Protein AF-A0A822CE52-F1 (afdb_monomer_lite)

pLDDT: mean 78.18, std 20.21, range [34.88, 95.88]

Secondary structure (DSSP, 8-state):
---TT--HHHHHHHHHHHHHHHHHHHHHHSSSHHHHHHHHHHHHHHHHHHHHHHHHHHHHHHHTHHHHHHHHHHHHHHS---S---S------------

Radius of gyration: 24.43 Å; chains: 1; bounding box: 49×34×64 Å

Structure (mmCIF, N/CA/C/O backbone):
data_AF-A0A822CE52-F1
#
_entry.id   AF-A0A822CE52-F1
#
loop_
_atom_site.group_PDB
_atom_site.id
_atom_site.type_symbol
_atom_site.label_atom_id
_atom_site.label_alt_id
_atom_site.label_comp_id
_atom_site.label_asym_id
_atom_site.label_entity_id
_atom_site.label_seq_id
_atom_site.pdbx_PDB_ins_code
_atom_site.Cartn_x
_atom_site.Cartn_y
_atom_site.Cartn_z
_atom_site.occupancy
_atom_site.B_iso_or_equiv
_atom_site.auth_seq_id
_atom_site.auth_comp_id
_atom_site.auth_asym_id
_atom_site.auth_atom_id
_atom_site.pdbx_PDB_model_num
ATOM 1 N N . MET A 1 1 ? -11.963 8.048 -23.085 1.00 38.31 1 MET A N 1
ATOM 2 C CA . MET A 1 1 ? -11.275 7.011 -22.297 1.00 38.31 1 MET A CA 1
ATOM 3 C C . MET A 1 1 ? -9.935 7.588 -21.882 1.00 38.31 1 MET A C 1
ATOM 5 O O . MET A 1 1 ? -9.186 7.943 -22.774 1.00 38.31 1 MET A O 1
ATOM 9 N N . ASP A 1 2 ? -9.565 7.845 -20.635 1.00 43.88 2 ASP A N 1
ATOM 10 C CA . ASP A 1 2 ? -10.222 7.742 -19.334 1.00 43.88 2 ASP A CA 1
ATOM 11 C C . ASP A 1 2 ? -9.514 8.751 -18.409 1.00 43.88 2 ASP A C 1
ATOM 13 O O . ASP A 1 2 ? -8.379 8.533 -18.008 1.00 43.88 2 ASP A O 1
ATOM 17 N N . SER A 1 3 ? -10.176 9.860 -18.066 1.00 54.91 3 SER A N 1
ATOM 18 C CA . SER A 1 3 ? -9.735 10.840 -17.043 1.00 54.91 3 SER A CA 1
ATOM 19 C C . SER A 1 3 ? -10.206 10.407 -15.638 1.00 54.91 3 SER A C 1
ATOM 21 O O . SER A 1 3 ? -10.452 11.194 -14.729 1.00 54.91 3 SER A O 1
ATOM 23 N N . ILE A 1 4 ? -10.386 9.097 -15.443 1.00 52.38 4 ILE A N 1
ATOM 24 C CA . ILE A 1 4 ? -11.020 8.524 -14.244 1.00 52.38 4 ILE A CA 1
ATOM 25 C C . ILE A 1 4 ? -10.097 8.635 -13.006 1.00 52.38 4 ILE A C 1
ATOM 27 O O . ILE A 1 4 ? -10.549 8.448 -11.879 1.00 52.38 4 ILE A O 1
ATOM 31 N N . CYS A 1 5 ? -8.832 9.033 -13.187 1.00 52.47 5 CYS A N 1
ATOM 32 C CA . CYS A 1 5 ? -7.833 9.163 -12.121 1.00 52.47 5 CYS A CA 1
ATOM 33 C C . CYS A 1 5 ? -7.367 10.602 -11.815 1.00 52.47 5 CYS A C 1
ATOM 35 O O . CYS A 1 5 ? -6.395 10.762 -11.082 1.00 52.47 5 CYS A O 1
ATOM 37 N N . ASP A 1 6 ? -8.038 11.650 -12.304 1.00 55.22 6 ASP A N 1
ATOM 38 C CA . ASP A 1 6 ? -7.510 13.026 -12.183 1.00 55.22 6 ASP A CA 1
ATOM 39 C C . ASP A 1 6 ? -7.944 13.796 -10.925 1.00 55.22 6 ASP A C 1
ATOM 41 O O . ASP A 1 6 ? -7.556 14.950 -10.745 1.00 55.22 6 ASP A O 1
ATOM 45 N N . SER A 1 7 ? -8.727 13.195 -10.023 1.00 66.81 7 SER A N 1
ATOM 46 C CA . SER A 1 7 ? -9.098 13.843 -8.757 1.00 66.81 7 SER A CA 1
ATOM 47 C C . SER A 1 7 ? -8.359 13.203 -7.577 1.00 66.81 7 SER A C 1
ATOM 49 O O . SER A 1 7 ? -8.816 12.183 -7.047 1.00 66.81 7 SER A O 1
ATOM 51 N N . PRO A 1 8 ? -7.254 13.815 -7.098 1.00 75.81 8 PRO A N 1
ATOM 52 C CA . PRO A 1 8 ? -6.564 13.398 -5.877 1.00 75.81 8 PRO A CA 1
ATOM 53 C C . PRO A 1 8 ? -7.511 13.249 -4.681 1.00 75.81 8 PRO A C 1
ATOM 55 O O . PRO A 1 8 ? -7.310 12.392 -3.825 1.00 75.81 8 PRO A O 1
ATOM 58 N N . LEU A 1 9 ? -8.581 14.052 -4.647 1.00 78.38 9 LEU A N 1
ATOM 59 C CA . LEU A 1 9 ? -9.601 13.997 -3.608 1.00 78.38 9 LEU A CA 1
ATOM 60 C C . LEU A 1 9 ? -10.411 12.695 -3.660 1.00 78.38 9 LEU A C 1
ATOM 62 O O . LEU A 1 9 ? -10.650 12.082 -2.624 1.00 78.38 9 LEU A O 1
ATOM 66 N N . SER A 1 10 ? -10.808 12.245 -4.850 1.00 78.94 10 SER A N 1
ATOM 67 C CA . SER A 1 10 ? -11.557 10.993 -5.023 1.00 78.94 10 SER A CA 1
ATOM 68 C C . SER A 1 10 ? -10.712 9.775 -4.649 1.00 78.94 10 SER A C 1
ATOM 70 O O . SER A 1 10 ? -11.215 8.846 -4.016 1.00 78.94 10 SER A O 1
ATOM 72 N N . ILE A 1 11 ? -9.417 9.813 -4.969 1.00 81.81 11 ILE A N 1
ATOM 73 C CA . ILE A 1 11 ? -8.453 8.782 -4.570 1.00 81.81 11 ILE A CA 1
ATOM 74 C C . ILE A 1 11 ? -8.320 8.744 -3.043 1.00 81.81 11 ILE A C 1
ATOM 76 O O . ILE A 1 11 ? -8.427 7.671 -2.449 1.00 81.81 11 ILE A O 1
ATOM 80 N N . LEU A 1 12 ? -8.166 9.906 -2.397 1.00 84.06 12 LEU A N 1
ATOM 81 C CA . LEU A 1 12 ? -8.071 10.009 -0.939 1.00 84.06 12 LEU A CA 1
ATOM 82 C C . LEU A 1 12 ? -9.332 9.472 -0.241 1.00 84.06 12 LEU A C 1
ATOM 84 O O . LEU A 1 12 ? -9.240 8.724 0.730 1.00 84.06 12 LEU A O 1
ATOM 88 N N . ILE A 1 13 ? -10.518 9.824 -0.749 1.00 85.94 13 ILE A N 1
ATOM 89 C CA . ILE A 1 13 ? -11.795 9.334 -0.212 1.00 85.94 13 ILE A CA 1
ATOM 90 C C . ILE A 1 13 ? -11.868 7.808 -0.322 1.00 85.94 13 ILE A C 1
ATOM 92 O O . ILE A 1 13 ? -12.195 7.142 0.660 1.00 85.94 13 ILE A O 1
ATOM 96 N N . GLY A 1 14 ? -11.517 7.245 -1.483 1.00 88.69 14 GLY A N 1
ATOM 97 C CA . GLY A 1 14 ? -11.476 5.796 -1.675 1.00 88.69 14 GLY A CA 1
ATOM 98 C C . GLY A 1 14 ? -10.514 5.109 -0.704 1.00 88.69 14 GLY A C 1
ATOM 99 O O . GLY A 1 14 ? -10.885 4.139 -0.046 1.00 88.69 14 GLY A O 1
ATOM 100 N N . GLN A 1 15 ? -9.301 5.644 -0.551 1.00 89.44 15 GLN A N 1
ATOM 101 C CA . GLN A 1 15 ? -8.303 5.125 0.389 1.00 89.44 15 GLN A CA 1
ATOM 102 C C . GLN A 1 15 ? -8.806 5.141 1.839 1.00 89.44 15 GLN A C 1
ATOM 104 O O . GLN A 1 15 ? -8.648 4.146 2.546 1.00 89.44 15 GLN A O 1
ATOM 109 N N . ASN A 1 16 ? -9.471 6.216 2.267 1.00 89.56 16 ASN A N 1
ATOM 110 C CA . ASN A 1 16 ? -10.035 6.311 3.615 1.00 89.56 16 ASN A CA 1
ATOM 111 C C . ASN A 1 16 ? -11.099 5.239 3.882 1.00 89.56 16 ASN A C 1
ATOM 113 O O . ASN A 1 16 ? -11.095 4.637 4.955 1.00 89.56 16 ASN A O 1
ATOM 117 N N . ILE A 1 17 ? -11.960 4.944 2.901 1.00 94.50 17 ILE A N 1
ATOM 118 C CA . ILE A 1 17 ? -12.956 3.867 3.018 1.00 94.50 17 ILE A CA 1
ATOM 119 C C . ILE A 1 17 ? -12.263 2.517 3.247 1.00 94.50 17 ILE A C 1
ATOM 121 O O . ILE A 1 17 ? -12.666 1.753 4.126 1.00 94.50 17 ILE A O 1
ATOM 125 N N . TYR A 1 18 ? -11.193 2.220 2.502 1.00 92.19 18 TYR A N 1
A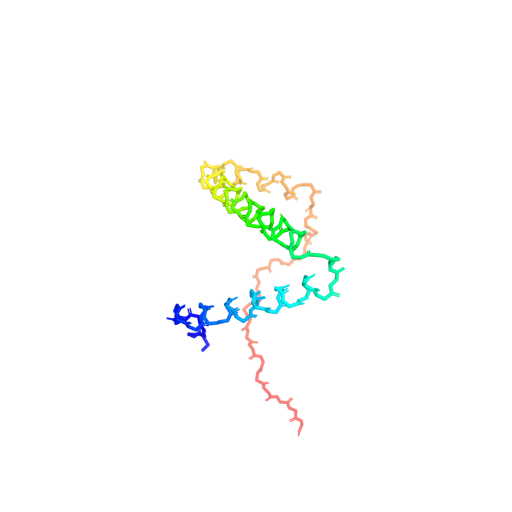TOM 126 C CA . TYR A 1 18 ? -10.444 0.973 2.682 1.00 92.19 18 TYR A CA 1
ATOM 127 C C . TYR A 1 18 ? -9.763 0.883 4.050 1.00 92.19 18 TYR A C 1
ATOM 129 O O . TYR A 1 18 ? -9.784 -0.183 4.668 1.00 92.19 18 TYR A O 1
ATOM 137 N N . VAL A 1 19 ? -9.200 1.987 4.549 1.00 93.00 19 VAL A N 1
ATOM 138 C CA . VAL A 1 19 ?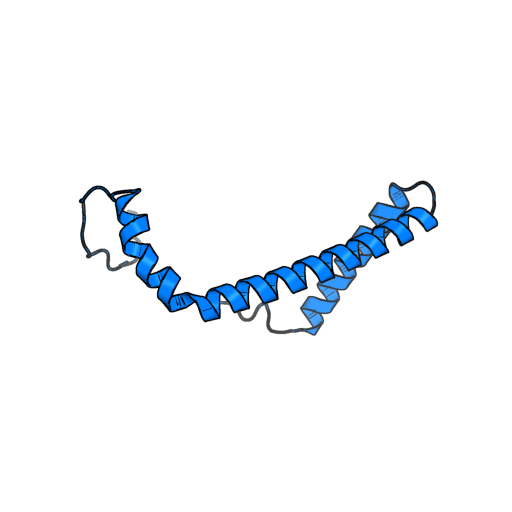 -8.601 2.042 5.891 1.00 93.00 19 VAL A CA 1
ATOM 139 C C . VAL A 1 19 ? -9.654 1.775 6.967 1.00 93.00 19 VAL A C 1
ATOM 141 O O . VAL A 1 19 ? -9.410 0.985 7.878 1.00 93.00 19 VAL A O 1
ATOM 144 N N . GLU A 1 20 ? -10.841 2.370 6.843 1.00 94.50 20 GLU A N 1
ATOM 145 C CA . GLU A 1 20 ? -11.937 2.164 7.791 1.00 94.50 20 GLU A CA 1
ATOM 146 C C . GLU A 1 20 ? -12.439 0.710 7.789 1.00 94.50 20 GLU A C 1
ATOM 148 O O . GLU A 1 20 ? -12.643 0.113 8.849 1.00 94.50 20 GLU A O 1
ATOM 153 N N . LEU A 1 21 ? -12.603 0.110 6.606 1.00 95.56 21 LEU A N 1
ATOM 154 C CA . LEU A 1 21 ? -12.997 -1.295 6.468 1.00 95.56 21 LEU A CA 1
ATOM 155 C C . LEU A 1 21 ? -11.955 -2.241 7.066 1.00 95.56 21 LEU A C 1
ATOM 157 O O . LEU A 1 21 ? -12.312 -3.168 7.795 1.00 95.56 21 LEU A O 1
ATOM 161 N N . LEU A 1 22 ? -10.674 -1.990 6.797 1.00 94.00 22 LEU A N 1
ATOM 162 C CA . LEU A 1 22 ? -9.577 -2.756 7.376 1.00 94.00 22 LEU A CA 1
ATOM 163 C C . LEU A 1 22 ? -9.574 -2.640 8.903 1.00 94.00 22 LEU A C 1
ATOM 165 O O . LEU A 1 22 ? -9.434 -3.648 9.594 1.00 94.00 22 LEU A O 1
ATOM 169 N N . TRP A 1 23 ? -9.770 -1.434 9.434 1.00 94.56 23 TRP A N 1
ATOM 170 C CA . TRP A 1 23 ? -9.837 -1.202 10.873 1.00 94.56 23 TRP A CA 1
ATOM 171 C C . TRP A 1 23 ? -10.976 -1.996 11.523 1.00 94.56 23 TRP A C 1
ATOM 173 O O . TRP A 1 23 ? -10.747 -2.758 12.464 1.00 94.56 23 TRP A O 1
ATOM 183 N N . LYS A 1 24 ? -12.189 -1.909 10.962 1.00 95.19 24 LYS A N 1
ATOM 184 C CA . LYS A 1 24 ? -13.356 -2.689 11.410 1.00 95.19 24 LYS A CA 1
ATOM 185 C C . LYS A 1 24 ? -13.096 -4.194 11.348 1.00 95.19 24 LYS A C 1
ATOM 187 O O . LYS A 1 24 ? -13.432 -4.919 12.284 1.00 95.19 24 LYS A O 1
ATOM 192 N N . TYR A 1 25 ? -12.465 -4.667 10.275 1.00 95.19 25 TYR A N 1
ATOM 193 C CA . TYR A 1 25 ? -12.101 -6.072 10.125 1.00 95.19 25 TYR A CA 1
ATOM 194 C C . TYR A 1 25 ? -11.127 -6.532 11.218 1.00 95.19 25 TYR A C 1
ATOM 196 O O . TYR A 1 25 ? -11.352 -7.572 11.838 1.00 95.19 25 TYR A O 1
ATOM 204 N N . LEU A 1 26 ? -10.082 -5.751 11.502 1.00 95.06 26 LEU A N 1
ATOM 205 C CA . LEU A 1 26 ? -9.100 -6.080 12.536 1.00 95.06 26 LEU A CA 1
ATOM 206 C C . LEU A 1 26 ? -9.738 -6.150 13.923 1.00 95.06 26 LEU A C 1
ATOM 208 O O . LEU A 1 26 ? -9.519 -7.131 14.632 1.00 95.06 26 LEU A O 1
ATOM 212 N N . LEU A 1 27 ? -10.582 -5.177 14.276 1.00 94.75 27 LEU A N 1
ATOM 213 C CA . LEU A 1 27 ? -11.316 -5.186 15.545 1.00 94.75 27 LEU A CA 1
ATOM 214 C C . LEU A 1 27 ? -12.271 -6.382 15.668 1.00 94.75 27 LEU A C 1
ATOM 216 O O . LEU A 1 27 ? -12.466 -6.897 16.761 1.00 94.75 27 LEU A O 1
ATOM 220 N N . SER A 1 28 ? -12.831 -6.870 14.556 1.00 95.88 28 SER A N 1
ATOM 221 C CA . SER A 1 28 ? -13.705 -8.055 14.566 1.00 95.88 28 SER A CA 1
ATOM 222 C C . SER A 1 28 ? -12.963 -9.387 14.749 1.00 95.88 28 SER A C 1
ATOM 224 O O . SER A 1 28 ? -13.587 -10.406 15.044 1.00 95.88 28 SER A O 1
ATOM 226 N N . ARG A 1 29 ? -11.643 -9.410 14.527 1.00 95.44 29 ARG A N 1
ATOM 227 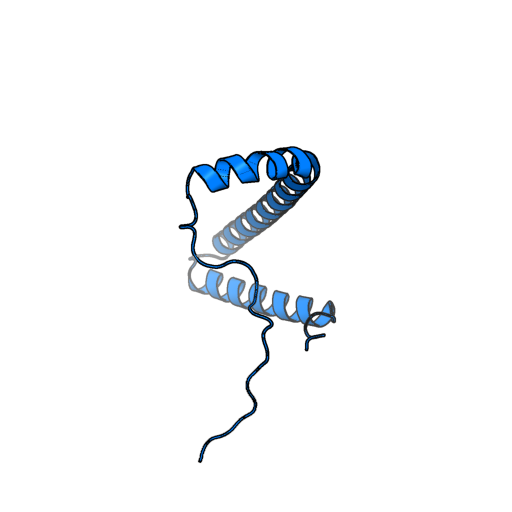C CA . ARG A 1 29 ? -10.825 -10.635 14.509 1.00 95.44 29 ARG A CA 1
ATOM 228 C C . ARG A 1 29 ? -9.839 -10.726 15.660 1.00 95.44 29 ARG A C 1
ATOM 230 O O . ARG A 1 29 ? -9.460 -11.833 16.038 1.00 95.44 29 ARG A O 1
ATOM 237 N N . LEU A 1 30 ? -9.375 -9.589 16.160 1.00 93.88 30 LEU A N 1
ATOM 238 C CA . LEU A 1 30 ? -8.356 -9.524 17.192 1.00 93.88 30 LEU A CA 1
ATOM 239 C C . LEU A 1 30 ? -9.001 -9.416 18.577 1.00 93.88 30 LEU A C 1
ATOM 241 O O . LEU A 1 30 ? -10.054 -8.804 18.718 1.00 93.88 30 LEU A O 1
ATOM 245 N N . PRO A 1 31 ? -8.374 -10.006 19.606 1.00 91.00 31 PRO A N 1
ATOM 246 C CA . PRO A 1 31 ? -8.965 -10.081 20.939 1.00 91.00 31 PRO A CA 1
ATOM 247 C C . PRO A 1 31 ? -8.977 -8.738 21.682 1.00 91.00 31 PRO A C 1
ATOM 249 O O . PRO A 1 31 ? -9.721 -8.595 22.644 1.00 91.00 31 PRO A O 1
ATOM 252 N N . ASP A 1 32 ? -8.135 -7.784 21.273 1.00 94.06 32 ASP A N 1
ATOM 253 C CA . ASP A 1 32 ? -7.989 -6.477 21.918 1.00 94.06 32 ASP A CA 1
ATOM 254 C C . ASP A 1 32 ? -7.457 -5.432 20.918 1.00 94.06 32 ASP A C 1
ATOM 256 O O . ASP A 1 32 ? -6.707 -5.758 19.985 1.00 94.06 32 ASP A O 1
ATOM 260 N N . GLU A 1 33 ? -7.804 -4.165 21.140 1.00 92.75 33 GLU A N 1
ATOM 261 C CA . GLU A 1 33 ? -7.408 -3.013 20.324 1.00 92.75 33 GLU A CA 1
ATOM 262 C C . GLU A 1 33 ? -5.888 -2.870 20.243 1.00 92.75 33 GLU A C 1
ATOM 264 O O . GLU A 1 33 ? -5.343 -2.523 19.193 1.00 92.75 33 GLU A O 1
ATOM 269 N N . LYS A 1 34 ? -5.170 -3.225 21.316 1.00 95.50 34 LYS A N 1
ATOM 270 C CA . LYS A 1 34 ? -3.702 -3.213 21.340 1.00 95.50 34 LYS A CA 1
ATOM 271 C C . LYS A 1 34 ? -3.094 -4.042 20.203 1.00 95.50 34 LYS A C 1
ATOM 273 O O . LYS A 1 34 ? -2.099 -3.628 19.603 1.00 95.50 34 LYS A O 1
ATOM 278 N N . TYR A 1 35 ? -3.677 -5.200 19.889 1.00 94.62 35 TYR A N 1
ATOM 279 C CA . TYR A 1 35 ? -3.204 -6.040 18.788 1.00 94.62 35 TYR A CA 1
ATOM 280 C C . TYR A 1 35 ? -3.563 -5.444 17.427 1.00 94.62 35 TYR A C 1
ATOM 282 O O . TYR A 1 35 ? -2.757 -5.545 16.502 1.00 94.62 35 TYR A O 1
ATOM 290 N N . ALA A 1 36 ? -4.724 -4.793 17.306 1.00 94.00 36 ALA A N 1
ATOM 291 C CA . ALA A 1 36 ? -5.124 -4.101 16.081 1.00 94.00 36 ALA A CA 1
ATOM 292 C C . ALA A 1 36 ? -4.171 -2.942 15.761 1.00 94.00 36 ALA A C 1
ATOM 294 O O . ALA A 1 36 ? -3.669 -2.856 14.642 1.00 94.00 36 ALA A O 1
ATOM 295 N N . VAL A 1 37 ? -3.821 -2.128 16.761 1.00 94.50 37 VAL A N 1
ATOM 296 C CA . VAL A 1 37 ? -2.826 -1.052 16.627 1.00 94.50 37 VAL A CA 1
ATOM 297 C C . VAL A 1 37 ? -1.451 -1.612 16.251 1.00 94.50 37 VAL A C 1
ATOM 299 O O . VAL A 1 37 ? -0.803 -1.110 15.333 1.00 94.50 37 VAL A O 1
ATOM 302 N N . ALA A 1 38 ? -1.000 -2.682 16.915 1.00 95.44 38 ALA A N 1
ATOM 303 C CA . ALA A 1 38 ? 0.287 -3.305 16.607 1.00 95.44 38 ALA A CA 1
ATOM 304 C C . ALA A 1 38 ? 0.340 -3.863 15.174 1.00 95.44 38 ALA A C 1
ATOM 306 O O . ALA A 1 38 ? 1.358 -3.722 14.491 1.00 95.44 38 ALA A O 1
ATOM 307 N N . PHE A 1 39 ? -0.752 -4.475 14.707 1.00 94.69 39 PHE A N 1
ATOM 308 C CA . PHE A 1 39 ? -0.881 -4.937 13.329 1.00 94.69 39 PHE A CA 1
ATOM 309 C C . PHE A 1 39 ? -0.839 -3.763 12.348 1.00 94.69 39 PHE A C 1
ATOM 311 O O . PHE A 1 39 ? -0.071 -3.797 11.388 1.00 94.69 39 PHE A O 1
ATOM 318 N N . PHE A 1 40 ? -1.610 -2.709 12.612 1.00 92.75 40 PHE A N 1
ATOM 319 C CA . PHE A 1 40 ? -1.680 -1.534 11.749 1.00 92.75 40 PHE A CA 1
ATOM 320 C C . PHE A 1 40 ? -0.311 -0.853 11.604 1.00 92.75 40 PHE A C 1
ATOM 322 O O . PHE A 1 40 ? 0.125 -0.569 10.492 1.00 92.75 40 PHE A O 1
ATOM 329 N N . ASN A 1 41 ? 0.435 -0.704 12.702 1.00 93.50 41 ASN A N 1
ATOM 330 C CA . ASN A 1 41 ? 1.800 -0.170 12.669 1.00 93.50 41 ASN A CA 1
ATOM 331 C C . ASN A 1 41 ? 2.746 -1.027 11.814 1.00 93.50 41 ASN A C 1
ATOM 333 O O . ASN A 1 41 ? 3.549 -0.493 11.048 1.00 93.50 41 ASN A O 1
ATOM 337 N N . ARG A 1 42 ? 2.652 -2.360 11.910 1.00 95.81 42 ARG A N 1
ATOM 338 C CA . ARG A 1 42 ? 3.442 -3.267 11.060 1.00 95.81 42 ARG A CA 1
ATOM 339 C C . ARG A 1 42 ? 3.064 -3.145 9.588 1.00 95.81 42 ARG A C 1
ATOM 341 O O . ARG A 1 42 ? 3.956 -3.148 8.745 1.00 95.81 42 ARG A O 1
ATOM 348 N N . LEU A 1 43 ? 1.775 -3.014 9.286 1.00 94.19 43 LEU A N 1
ATOM 349 C CA . LEU A 1 43 ? 1.294 -2.823 7.921 1.00 94.19 43 LEU A CA 1
ATOM 350 C C . LEU A 1 43 ? 1.840 -1.525 7.315 1.00 94.19 43 LEU A C 1
ATOM 352 O O . LEU A 1 43 ? 2.356 -1.549 6.202 1.00 94.19 43 LEU A O 1
ATOM 356 N N . VAL A 1 44 ? 1.794 -0.415 8.057 1.00 91.81 44 VAL A N 1
ATOM 357 C CA . VAL A 1 44 ? 2.358 0.867 7.605 1.00 91.81 44 VAL A CA 1
ATOM 358 C C . VAL A 1 44 ? 3.859 0.740 7.335 1.00 91.81 44 VAL A C 1
ATOM 360 O O . VAL A 1 44 ? 4.324 1.170 6.282 1.00 91.81 44 VAL A O 1
ATOM 363 N N . MET A 1 45 ? 4.618 0.091 8.227 1.00 94.81 45 MET A N 1
ATOM 364 C CA . MET A 1 45 ? 6.046 -0.159 7.986 1.00 94.81 45 MET A CA 1
ATOM 365 C C . MET A 1 45 ? 6.291 -0.992 6.722 1.00 94.81 45 MET A C 1
ATOM 367 O O . MET A 1 45 ? 7.211 -0.690 5.965 1.00 94.81 45 MET A O 1
ATOM 371 N N . PHE A 1 46 ? 5.467 -2.011 6.471 1.00 95.81 46 PHE A N 1
ATOM 372 C CA . PHE A 1 46 ? 5.573 -2.825 5.261 1.00 95.81 46 PHE A CA 1
ATOM 373 C C . PHE A 1 46 ? 5.298 -2.012 3.989 1.00 95.81 46 PHE A C 1
ATOM 375 O O . PHE A 1 46 ? 6.040 -2.135 3.019 1.00 95.81 46 PHE A O 1
ATOM 382 N N . ILE A 1 47 ? 4.281 -1.144 4.001 1.00 92.81 47 ILE A N 1
ATOM 383 C CA . ILE A 1 47 ? 3.964 -0.265 2.865 1.00 92.81 47 ILE A CA 1
ATOM 384 C C . ILE A 1 47 ? 5.137 0.676 2.566 1.00 92.81 47 ILE A C 1
ATOM 386 O O . ILE A 1 47 ? 5.554 0.782 1.414 1.00 92.81 47 ILE A O 1
ATOM 390 N N . LEU A 1 48 ? 5.710 1.313 3.592 1.00 92.94 48 LEU A N 1
ATOM 391 C CA . LEU A 1 48 ? 6.870 2.198 3.431 1.00 92.94 48 LEU A CA 1
ATOM 392 C C . LEU A 1 48 ? 8.091 1.448 2.883 1.00 92.94 48 LEU A C 1
ATOM 394 O O . LEU A 1 48 ? 8.813 1.960 2.029 1.00 92.94 48 LEU A O 1
ATOM 398 N N . PHE A 1 49 ? 8.309 0.218 3.347 1.00 94.44 49 PHE A N 1
ATOM 399 C CA . PHE A 1 49 ? 9.376 -0.635 2.837 1.00 94.44 49 PHE A CA 1
ATOM 400 C C . PHE A 1 49 ? 9.165 -1.006 1.361 1.00 94.44 49 PHE A C 1
ATOM 402 O O . PHE A 1 49 ? 10.094 -0.888 0.566 1.00 94.44 49 PHE A O 1
ATOM 409 N N . ALA A 1 50 ? 7.946 -1.389 0.975 1.00 94.12 50 ALA A N 1
ATOM 410 C CA . ALA A 1 50 ? 7.614 -1.696 -0.414 1.00 94.12 50 ALA A CA 1
ATOM 411 C C . ALA A 1 50 ? 7.798 -0.474 -1.330 1.00 94.12 50 ALA A C 1
ATOM 413 O O . ALA A 1 50 ? 8.369 -0.601 -2.409 1.00 94.12 50 ALA A O 1
ATOM 414 N N . GLN A 1 51 ? 7.385 0.719 -0.884 1.00 93.25 51 GLN A N 1
ATOM 415 C CA . GLN A 1 51 ? 7.618 1.968 -1.618 1.00 93.25 51 GLN A CA 1
ATOM 416 C C . GLN A 1 51 ? 9.107 2.234 -1.842 1.00 93.25 51 GLN A C 1
ATOM 418 O O . GLN A 1 51 ? 9.507 2.594 -2.947 1.00 93.25 51 GLN A O 1
ATOM 423 N N . LYS A 1 52 ? 9.936 2.018 -0.815 1.00 92.81 52 LYS A N 1
ATOM 424 C CA . LYS A 1 52 ? 11.388 2.146 -0.942 1.00 92.81 52 LYS A CA 1
ATOM 425 C C . LYS A 1 52 ? 11.949 1.174 -1.986 1.00 92.81 52 LYS A C 1
ATOM 427 O O . LYS A 1 52 ? 12.718 1.606 -2.836 1.00 92.81 52 LYS A O 1
ATOM 432 N N . ILE A 1 53 ? 11.546 -0.100 -1.950 1.00 93.69 53 ILE A N 1
ATOM 433 C CA . ILE A 1 53 ? 11.986 -1.090 -2.947 1.00 93.69 53 ILE A CA 1
ATOM 434 C C . ILE A 1 53 ? 11.584 -0.656 -4.354 1.00 93.69 53 ILE A C 1
ATOM 436 O O . ILE A 1 53 ? 12.406 -0.732 -5.256 1.00 93.69 53 ILE A O 1
ATOM 440 N N . HIS A 1 54 ? 10.346 -0.195 -4.550 1.00 91.75 54 HIS A N 1
ATOM 441 C CA . HIS A 1 54 ? 9.898 0.280 -5.859 1.00 91.75 54 HIS A CA 1
ATOM 442 C C . HIS A 1 54 ? 10.806 1.386 -6.405 1.00 91.75 54 HIS A C 1
ATOM 444 O O . HIS A 1 54 ? 11.232 1.300 -7.550 1.00 91.75 54 HIS A O 1
ATOM 450 N N . LEU A 1 55 ? 11.167 2.366 -5.571 1.00 91.75 55 LEU A N 1
ATOM 451 C CA . LEU A 1 55 ? 12.084 3.436 -5.967 1.00 91.75 55 LEU A CA 1
ATOM 452 C C . LEU A 1 55 ? 13.488 2.917 -6.303 1.00 91.75 55 LEU A C 1
ATOM 454 O O . LEU A 1 55 ? 14.069 3.347 -7.293 1.00 91.75 55 LEU A O 1
ATOM 458 N N . GLU A 1 56 ? 14.031 1.997 -5.503 1.00 92.81 56 GLU A N 1
ATOM 459 C CA . GLU A 1 56 ? 15.351 1.400 -5.758 1.00 92.81 56 GLU A CA 1
ATOM 460 C C . GLU A 1 56 ? 15.365 0.563 -7.046 1.00 92.81 56 GLU A C 1
ATOM 462 O O . GLU A 1 56 ? 16.326 0.615 -7.809 1.00 92.81 56 GLU A O 1
ATOM 467 N N . VAL A 1 57 ? 14.295 -0.190 -7.310 1.00 92.62 57 VAL A N 1
ATOM 468 C CA . VAL A 1 57 ? 14.146 -0.984 -8.536 1.00 92.62 57 VAL A CA 1
ATOM 469 C C . VAL A 1 57 ? 14.008 -0.078 -9.755 1.00 92.62 57 VAL A C 1
ATOM 471 O O . VAL A 1 57 ? 14.667 -0.325 -10.763 1.00 92.62 57 VAL A O 1
ATOM 474 N N . ASP A 1 58 ? 13.193 0.973 -9.671 1.00 90.81 58 ASP A N 1
ATOM 475 C CA . ASP A 1 58 ? 13.025 1.925 -10.769 1.00 90.81 58 ASP A CA 1
ATOM 476 C C . ASP A 1 58 ? 14.336 2.658 -11.077 1.00 90.81 58 ASP A C 1
ATOM 478 O O . ASP A 1 58 ? 14.698 2.789 -12.247 1.00 90.81 58 ASP A O 1
ATOM 482 N N . ASP A 1 59 ? 15.078 3.084 -10.050 1.00 92.62 59 ASP A N 1
ATOM 483 C CA . ASP A 1 59 ? 16.406 3.689 -10.208 1.00 92.62 59 ASP A CA 1
ATOM 484 C C . ASP A 1 59 ? 17.394 2.709 -10.855 1.00 92.62 59 ASP A C 1
ATOM 486 O O . ASP A 1 59 ? 18.056 3.047 -11.838 1.00 92.62 59 ASP A O 1
ATOM 490 N N . TYR A 1 60 ? 17.431 1.459 -10.386 1.00 91.50 60 TYR A N 1
ATOM 491 C CA . TYR A 1 60 ? 18.266 0.419 -10.983 1.00 91.50 60 TYR A CA 1
ATOM 492 C C . TYR A 1 60 ? 17.931 0.196 -12.463 1.00 91.50 60 TYR A C 1
ATOM 494 O O . TYR A 1 60 ? 18.823 0.221 -13.307 1.00 91.50 60 TYR A O 1
ATOM 502 N N . ILE A 1 61 ? 16.650 0.042 -12.812 1.00 88.62 61 ILE A N 1
ATOM 503 C CA . ILE A 1 61 ? 16.215 -0.132 -14.205 1.00 88.62 61 ILE A CA 1
ATOM 504 C C . ILE A 1 61 ? 16.604 1.082 -15.051 1.00 88.62 61 ILE A C 1
ATOM 506 O O . ILE A 1 61 ? 17.046 0.913 -16.188 1.00 88.62 61 ILE A O 1
ATOM 510 N N . GLN A 1 62 ? 16.445 2.300 -14.528 1.00 88.69 62 GLN A N 1
ATOM 511 C CA . GLN A 1 62 ? 16.801 3.519 -15.252 1.00 88.69 62 GLN A CA 1
ATOM 512 C C . GLN A 1 62 ? 18.302 3.626 -15.516 1.00 88.69 62 GLN A C 1
ATOM 514 O O . GLN A 1 62 ? 18.687 4.003 -16.626 1.00 88.69 62 GLN A O 1
ATOM 519 N N . ASN A 1 63 ? 19.127 3.254 -14.540 1.00 91.31 63 ASN A N 1
ATOM 520 C CA . ASN A 1 63 ? 20.581 3.305 -14.644 1.00 91.31 63 ASN A CA 1
ATOM 521 C C . ASN A 1 63 ? 21.155 2.134 -15.461 1.00 91.31 63 ASN A C 1
ATOM 523 O O . ASN A 1 63 ? 22.185 2.301 -16.108 1.00 91.31 63 ASN A O 1
ATOM 527 N N . SER A 1 64 ? 20.450 0.999 -15.518 1.00 88.75 64 SER A N 1
ATOM 528 C CA . SER A 1 64 ? 20.864 -0.204 -16.251 1.00 88.75 64 SER A CA 1
ATOM 529 C C . SER A 1 64 ? 20.172 -0.417 -17.599 1.00 88.75 64 SER A C 1
ATOM 531 O O . SER A 1 64 ? 20.272 -1.496 -18.185 1.00 88.75 64 SER A O 1
ATOM 533 N N . LYS A 1 65 ? 19.490 0.600 -18.151 1.00 85.94 65 LYS A N 1
ATOM 534 C CA . LYS A 1 65 ? 18.784 0.487 -19.447 1.00 85.94 65 LYS A CA 1
ATOM 535 C C . LYS A 1 65 ? 19.661 -0.094 -20.552 1.00 85.94 65 LYS A C 1
ATOM 537 O O . LYS A 1 65 ? 19.214 -0.960 -21.296 1.00 85.94 65 LYS A O 1
ATOM 542 N N . HIS A 1 66 ? 20.911 0.355 -20.631 1.00 82.81 66 HIS A N 1
ATOM 543 C CA . HIS A 1 66 ? 21.836 -0.099 -21.661 1.00 82.81 66 HIS A CA 1
ATOM 544 C C . HIS A 1 66 ? 22.205 -1.581 -21.507 1.00 82.81 66 HIS A C 1
ATOM 546 O O . HIS A 1 66 ? 22.203 -2.320 -22.490 1.00 82.81 66 HIS A O 1
ATOM 552 N N . GLU A 1 67 ? 22.472 -2.043 -20.282 1.00 84.56 67 GLU A N 1
ATOM 553 C CA . GLU A 1 67 ? 22.762 -3.457 -20.023 1.00 84.56 67 GLU A CA 1
ATOM 554 C C . GLU A 1 67 ? 21.535 -4.337 -20.292 1.00 84.56 67 GLU A C 1
ATOM 556 O O . GLU A 1 67 ? 21.660 -5.400 -20.898 1.00 84.56 67 GLU A O 1
ATOM 561 N N . ILE A 1 68 ? 20.340 -3.869 -19.917 1.00 82.38 68 ILE A N 1
ATOM 562 C CA . ILE A 1 68 ? 19.067 -4.553 -20.187 1.00 82.38 68 ILE A CA 1
ATOM 563 C C . ILE A 1 68 ? 18.837 -4.698 -21.700 1.00 82.38 68 ILE A C 1
ATOM 565 O O . ILE A 1 68 ? 18.455 -5.772 -22.170 1.00 82.38 68 ILE A O 1
ATOM 569 N N . GLU A 1 69 ? 19.107 -3.651 -22.483 1.00 84.12 69 GLU A N 1
ATOM 570 C CA . GLU A 1 69 ? 19.013 -3.691 -23.947 1.00 84.12 69 GLU A CA 1
ATOM 571 C C . GLU A 1 69 ? 20.007 -4.680 -24.567 1.00 84.12 69 GLU A C 1
ATOM 573 O O . GLU A 1 69 ? 19.634 -5.448 -25.456 1.00 84.12 69 GLU A O 1
ATOM 578 N N . GLN A 1 70 ? 21.245 -4.724 -24.067 1.00 83.94 70 GLN A N 1
ATOM 579 C CA . GLN A 1 70 ? 22.249 -5.696 -24.513 1.00 83.94 70 GLN A CA 1
ATOM 580 C C . GLN A 1 70 ? 21.893 -7.141 -24.136 1.00 83.94 70 GLN A C 1
ATOM 582 O O . GLN A 1 70 ? 22.290 -8.078 -24.829 1.00 83.94 70 GLN A O 1
ATOM 587 N N . MET A 1 71 ? 21.116 -7.341 -23.069 1.00 83.50 71 MET A N 1
ATOM 588 C CA . MET A 1 71 ? 20.671 -8.664 -22.632 1.00 83.50 71 MET A CA 1
ATOM 589 C C . MET A 1 71 ? 19.530 -9.225 -23.494 1.00 83.50 71 MET A C 1
ATOM 591 O O . MET A 1 71 ? 19.334 -10.440 -23.545 1.00 83.50 71 MET A O 1
ATOM 595 N N . LYS A 1 72 ? 18.798 -8.372 -24.221 1.00 81.75 72 LYS A N 1
ATOM 596 C CA . LYS A 1 72 ? 17.681 -8.759 -25.099 1.00 81.75 72 LYS A CA 1
ATOM 597 C C . LYS A 1 72 ? 18.028 -9.867 -26.115 1.00 81.75 72 LYS A C 1
ATOM 599 O O . LYS A 1 72 ? 17.300 -10.861 -26.126 1.00 81.75 72 LYS A O 1
ATOM 604 N N . PRO A 1 73 ? 19.102 -9.779 -26.929 1.00 81.62 73 PRO A N 1
ATOM 605 C CA . PRO A 1 73 ? 19.473 -10.854 -27.859 1.00 81.62 73 PRO A CA 1
ATOM 606 C C . PRO A 1 73 ? 19.845 -12.162 -27.144 1.00 81.62 73 PRO A C 1
ATOM 608 O O . PRO A 1 73 ? 19.535 -13.243 -27.638 1.00 81.62 73 PRO A O 1
ATOM 611 N N . MET A 1 74 ? 20.452 -12.080 -25.955 1.00 81.75 74 MET A N 1
ATOM 612 C CA . MET A 1 74 ? 20.767 -13.254 -25.136 1.00 81.75 74 MET A CA 1
ATOM 613 C C . MET A 1 74 ? 19.499 -13.910 -24.568 1.00 81.75 74 MET A C 1
ATOM 615 O O . MET A 1 74 ? 19.391 -15.129 -24.547 1.00 81.75 74 MET A O 1
ATOM 619 N N . MET A 1 75 ? 18.506 -13.130 -24.141 1.00 80.12 75 MET A N 1
ATOM 620 C CA . MET A 1 75 ? 17.218 -13.673 -23.694 1.00 80.12 75 MET A CA 1
ATOM 621 C C . MET A 1 75 ? 16.428 -14.302 -24.849 1.00 80.12 75 MET A C 1
ATOM 623 O O . MET A 1 75 ? 15.804 -15.348 -24.678 1.00 80.12 75 MET A O 1
ATOM 627 N N . GLN A 1 76 ? 16.479 -13.693 -26.036 1.00 80.06 76 GLN A N 1
ATOM 628 C CA . GLN A 1 76 ? 15.840 -14.220 -27.245 1.00 80.06 76 GLN A CA 1
ATOM 629 C C . GLN A 1 76 ? 16.476 -15.528 -27.730 1.00 80.06 76 GLN A C 1
ATOM 631 O O . GLN A 1 76 ? 15.770 -16.369 -28.276 1.00 80.06 76 GLN A O 1
ATOM 636 N N . SER A 1 77 ? 17.775 -15.745 -27.504 1.00 80.69 77 SER A N 1
ATOM 637 C CA . SER A 1 77 ? 18.423 -17.015 -27.851 1.00 80.69 77 SER A CA 1
ATOM 638 C C . SER A 1 77 ? 18.104 -18.151 -26.870 1.00 80.69 77 SER A C 1
ATOM 640 O O . SER A 1 77 ? 18.184 -19.316 -27.254 1.00 80.69 77 SER A O 1
ATOM 642 N N . MET A 1 78 ? 17.695 -17.839 -25.631 1.00 79.94 78 MET A N 1
ATOM 643 C CA . MET A 1 78 ? 17.231 -18.843 -24.659 1.00 79.94 78 MET A CA 1
ATOM 644 C C . MET A 1 78 ? 15.820 -19.362 -24.961 1.00 79.94 78 MET A C 1
ATOM 646 O O . MET A 1 78 ? 15.519 -20.517 -24.667 1.00 79.94 78 MET A O 1
ATOM 650 N N . TRP A 1 79 ? 14.968 -18.530 -25.565 1.00 74.25 79 TRP A N 1
ATOM 651 C CA . TRP A 1 79 ? 13.663 -18.923 -26.101 1.00 74.25 79 TRP A CA 1
ATOM 652 C C . TRP A 1 79 ? 13.584 -18.507 -27.567 1.00 74.25 79 TRP A C 1
ATOM 654 O O . TRP A 1 79 ? 12.978 -17.472 -27.865 1.00 74.25 79 TRP A O 1
ATOM 664 N N . PRO A 1 80 ? 14.190 -19.292 -28.481 1.00 71.00 80 PRO A N 1
ATOM 665 C CA . PRO A 1 80 ? 14.095 -19.021 -29.903 1.00 71.00 80 PRO A CA 1
ATOM 666 C C . PRO A 1 80 ? 12.613 -18.967 -30.258 1.00 71.00 80 PRO A C 1
ATOM 668 O O . PRO A 1 80 ? 11.903 -19.974 -30.163 1.00 71.00 80 PRO A O 1
ATOM 671 N N . LYS A 1 81 ? 12.121 -17.773 -30.600 1.00 65.12 81 LYS A N 1
ATOM 672 C CA . LYS A 1 81 ? 10.808 -17.666 -31.226 1.00 65.12 81 LYS A CA 1
ATOM 673 C C . LYS A 1 81 ? 10.913 -18.473 -32.509 1.00 65.12 81 LYS A C 1
ATOM 675 O O . LYS A 1 81 ? 11.852 -18.286 -33.273 1.00 65.12 81 LYS A O 1
ATOM 680 N N . THR A 1 82 ? 10.019 -19.439 -32.671 1.00 56.12 82 THR A N 1
ATOM 681 C CA . THR A 1 82 ? 9.943 -20.230 -33.893 1.00 56.12 82 THR A CA 1
ATOM 682 C C . THR A 1 82 ? 9.711 -19.242 -35.029 1.00 56.12 82 THR A C 1
ATOM 684 O O . THR A 1 82 ? 8.773 -18.452 -34.945 1.00 56.12 82 THR A O 1
ATOM 687 N N . ASP A 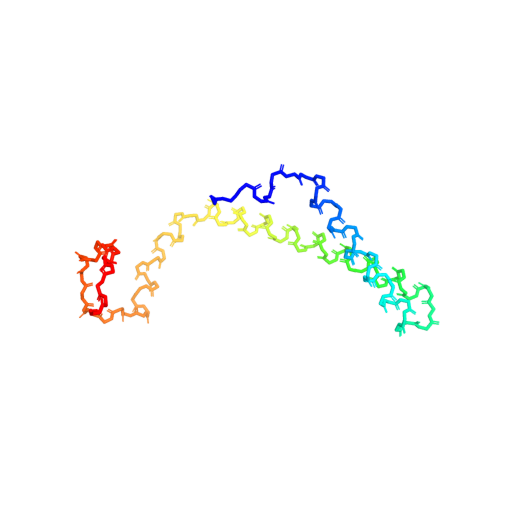1 83 ? 10.608 -19.228 -36.013 1.00 57.47 83 ASP A N 1
ATOM 688 C CA . ASP A 1 83 ? 10.484 -18.400 -37.208 1.00 57.47 83 ASP A CA 1
ATOM 689 C C . ASP A 1 83 ? 9.181 -18.765 -37.925 1.00 57.47 83 ASP A C 1
ATOM 691 O O . ASP A 1 83 ? 9.107 -19.737 -38.675 1.00 57.47 83 ASP A O 1
ATOM 695 N N . SER A 1 84 ? 8.131 -18.005 -37.650 1.00 49.47 84 SER A N 1
ATOM 696 C CA . SER A 1 84 ? 6.955 -17.911 -38.497 1.00 49.47 84 SER A CA 1
ATOM 697 C C . SER A 1 84 ? 6.258 -16.590 -38.196 1.00 49.47 84 SER A C 1
ATOM 699 O O . SER A 1 84 ? 5.605 -16.439 -37.161 1.00 49.47 84 SER A O 1
ATOM 701 N N . ASP A 1 85 ? 6.440 -15.689 -39.158 1.00 45.69 85 ASP A N 1
ATOM 702 C CA . ASP A 1 85 ? 5.611 -14.536 -39.507 1.00 45.69 85 ASP A CA 1
ATOM 703 C C . ASP A 1 85 ? 6.030 -13.177 -38.932 1.00 45.69 85 ASP A C 1
ATOM 705 O O . ASP A 1 85 ? 5.475 -12.633 -37.975 1.00 45.69 85 ASP A O 1
ATOM 709 N N . ASP A 1 86 ? 7.021 -12.622 -39.633 1.00 40.44 86 ASP A N 1
ATOM 710 C CA . ASP A 1 86 ? 7.149 -11.206 -39.967 1.00 40.44 86 ASP A CA 1
ATOM 711 C C . ASP A 1 86 ? 5.784 -10.491 -40.116 1.00 40.44 86 ASP A C 1
ATOM 713 O O . ASP A 1 86 ? 4.954 -10.818 -40.962 1.00 40.44 86 ASP A O 1
ATOM 717 N N . ASP A 1 87 ? 5.594 -9.455 -39.302 1.00 46.81 87 ASP A N 1
ATOM 718 C CA . ASP A 1 87 ? 5.530 -8.081 -39.813 1.00 46.81 87 ASP A CA 1
ATOM 719 C C . ASP A 1 87 ? 4.472 -7.765 -40.899 1.00 46.81 87 ASP A C 1
ATOM 721 O O . ASP A 1 87 ? 4.811 -7.199 -41.934 1.00 46.81 87 ASP A O 1
ATOM 725 N N . ASN A 1 88 ? 3.179 -8.086 -40.690 1.00 37.50 88 ASN A N 1
ATOM 726 C CA . ASN A 1 88 ? 2.087 -7.405 -41.423 1.00 37.50 88 ASN A CA 1
ATOM 727 C C . ASN A 1 88 ? 0.653 -7.535 -40.853 1.00 37.50 88 ASN A C 1
ATOM 729 O O . ASN A 1 88 ? -0.294 -7.726 -41.613 1.00 37.50 88 ASN A O 1
ATOM 733 N N . ASN A 1 89 ? 0.441 -7.409 -39.539 1.00 38.72 89 ASN A N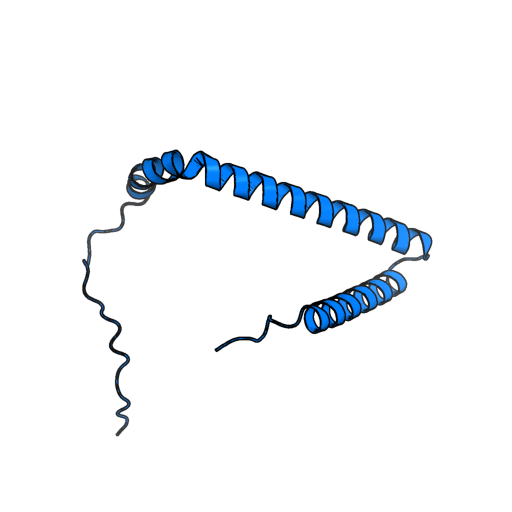 1
ATOM 734 C CA . ASN A 1 89 ? -0.920 -7.237 -39.001 1.00 38.72 89 ASN A CA 1
ATOM 735 C C . ASN A 1 89 ? -1.151 -5.801 -38.534 1.00 38.72 89 ASN A C 1
ATOM 737 O O . ASN A 1 89 ? -1.205 -5.495 -37.343 1.00 38.72 89 ASN A O 1
ATOM 741 N N . ASP A 1 90 ? -1.318 -4.940 -39.535 1.00 37.19 90 ASP A N 1
ATOM 742 C CA . ASP A 1 90 ? -2.138 -3.741 -39.454 1.00 37.19 90 ASP A CA 1
ATOM 743 C C . ASP A 1 90 ? -3.517 -4.162 -38.911 1.00 37.19 90 ASP A C 1
ATOM 745 O O . ASP A 1 90 ? -4.258 -4.914 -39.554 1.00 37.19 90 ASP A O 1
ATOM 749 N N . VAL A 1 91 ? -3.838 -3.771 -37.675 1.00 42.06 91 VAL A N 1
ATOM 750 C CA . VAL A 1 91 ? -5.121 -4.088 -37.032 1.00 42.06 91 VAL A CA 1
ATOM 751 C C . VAL A 1 91 ? -6.199 -3.231 -37.690 1.00 42.06 91 VAL A C 1
ATOM 753 O O . VAL A 1 91 ? -6.646 -2.215 -37.162 1.00 42.06 91 VAL A O 1
ATOM 756 N N . THR A 1 92 ? -6.630 -3.658 -38.874 1.00 34.88 92 THR A N 1
ATOM 757 C CA . THR A 1 92 ? -7.886 -3.217 -39.469 1.00 34.88 92 THR A CA 1
ATOM 758 C C . THR A 1 92 ? -8.995 -3.914 -38.691 1.00 34.88 92 THR A C 1
ATOM 760 O O . THR A 1 92 ? -9.260 -5.101 -38.876 1.00 34.88 92 THR A O 1
ATOM 763 N N . ILE A 1 93 ? -9.603 -3.187 -37.755 1.00 42.19 93 ILE A N 1
ATOM 764 C CA . ILE A 1 93 ? -10.802 -3.629 -37.042 1.00 42.19 93 ILE A CA 1
ATOM 765 C C . ILE A 1 93 ? -11.884 -3.861 -38.102 1.00 42.19 93 ILE A C 1
ATOM 767 O O . ILE A 1 93 ? -12.307 -2.927 -38.784 1.00 42.19 93 ILE A O 1
ATOM 771 N N . ALA A 1 94 ? -12.266 -5.126 -38.276 1.00 39.94 94 ALA A N 1
ATOM 772 C CA . ALA A 1 94 ? -13.267 -5.559 -39.235 1.00 39.94 94 ALA A CA 1
ATOM 773 C C . ALA A 1 94 ? -14.583 -4.792 -39.031 1.00 39.94 94 ALA A C 1
ATOM 775 O O . ALA A 1 94 ? -15.118 -4.737 -37.923 1.00 39.94 94 ALA A O 1
ATOM 776 N N . GLN A 1 95 ? -15.094 -4.209 -40.118 1.00 39.09 95 GLN A N 1
ATOM 777 C CA . GLN A 1 95 ? -16.469 -3.737 -40.206 1.00 39.09 95 GLN A CA 1
ATOM 778 C C . GLN A 1 95 ? -17.429 -4.911 -39.983 1.00 39.09 95 GLN A C 1
ATOM 780 O O . GLN A 1 95 ? -17.280 -5.970 -40.596 1.00 39.09 95 GLN A O 1
ATOM 785 N N . ASP A 1 96 ? -18.416 -4.676 -39.120 1.00 43.91 96 ASP A N 1
ATOM 786 C CA . ASP A 1 96 ? -19.624 -5.479 -38.953 1.00 43.91 96 ASP A CA 1
ATOM 787 C C . ASP A 1 96 ? -20.217 -5.892 -40.303 1.00 43.91 96 ASP A C 1
ATOM 789 O O . ASP A 1 96 ? -20.667 -5.043 -41.074 1.00 43.91 96 ASP A O 1
ATOM 793 N N . VAL A 1 97 ? -20.310 -7.201 -40.537 1.00 40.81 97 VAL A N 1
ATOM 794 C CA . VAL A 1 97 ? -21.363 -7.778 -41.376 1.00 40.81 97 VAL A CA 1
ATOM 795 C C . VAL A 1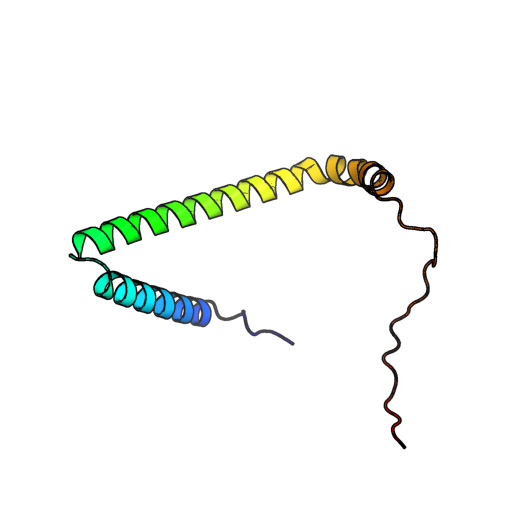 97 ? -21.795 -9.102 -40.748 1.00 40.81 97 VAL A C 1
ATOM 797 O O . VAL A 1 97 ? -21.107 -10.117 -40.835 1.00 40.81 97 VAL A O 1
ATOM 800 N N . THR A 1 98 ? -22.956 -9.086 -40.102 1.00 40.88 98 THR A N 1
ATOM 801 C CA . THR A 1 98 ? -23.800 -10.275 -39.910 1.00 40.88 98 THR A CA 1
ATOM 802 C C . THR A 1 98 ? -25.105 -10.077 -40.701 1.00 40.88 98 THR A C 1
ATOM 804 O O . THR A 1 98 ? -25.409 -8.941 -41.061 1.00 40.88 98 THR A O 1
ATOM 807 N N . PRO A 1 99 ? -25.781 -11.181 -41.071 1.00 42.06 99 PRO A N 1
ATOM 808 C CA . PRO A 1 99 ? -26.341 -11.434 -42.407 1.00 42.06 99 PRO A CA 1
ATOM 809 C C . PRO A 1 99 ? -27.605 -10.659 -42.788 1.00 42.06 99 PRO A C 1
ATOM 811 O O . PRO A 1 99 ? -28.384 -10.283 -41.885 1.00 42.06 99 PRO A O 1
#

Sequence (99 aa):
MDSICDSPLSILIGQNIYVELLWKYLLSRLPDEKYAVAFFNRLVMFILFAQKIHLEVDDYIQNSKHEIEQMKPMMQSMWPKTDSDDDNNDVTIAQDVTP

Foldseek 3Di:
DDPPPVDPPVVVVVVVVVVVVLLVVLVVPDPDVVVSVVVVVVVVVVVVVVVVVVVVVVVVCVVCVVVVVVCVVVVCVVPVDPPDDDDDPPPPPDDDDDD